Protein AF-A0A6M0ARC6-F1 (afdb_monomer)

Sequence (66 aa):
MPFPDQDLSIILGKHIIYTYENGWQYEYYFKSETEGHYRIFSGHVAGRWVTNRKYHMTNIGHDLIR

Nearest PDB structures (foldseek):
  8a85-assembly3_E  TM=9.754E-01  e=1.210E-05  synthetic construct
  4uu2-assembly1_B  TM=9.112E-01  e=1.438E-04  Enterobacter sp.
  2wsj-assembly1_B  TM=9.567E-01  e=5.724E-04  Lactiplantibacillus plantarum
  2w2a-assembly1_B  TM=9.369E-01  e=8.564E-04  Lactiplantibacillus plantarum
  2w2b-assembly1_B  TM=9.467E-01  e=1.078E-03  Lactiplantibacillus plantarum

Secondary structure (DSSP, 8-state):
-PPPP---TTTTT-EEEEE-TTS-EEEEEEEETTEEEEEE-SSTTTT-EEEEEE----EEETTEE-

Mean predicted aligned error: 2.9 Å

Solvent-accessible surface area (backbone atoms only — not comparable to full-atom values): 3951 Å² total; per-residue (Å²): 130,83,81,53,71,77,70,55,74,92,50,53,69,42,72,48,74,51,67,48,94,88,66,31,29,38,36,42,34,31,71,45,83,48,31,28,31,39,38,26,71,38,61,99,60,43,72,45,67,48,72,76,43,74,58,80,67,46,38,75,46,93,96,38,76,80

Foldseek 3Di:
DDADDFDPVLQAQDWDWDADPVGWIKIKGRPDQFFIWIATCDDDPHGDTDGGDGDHWGDRDPSDID

Structure (mmCIF, N/CA/C/O backbone):
data_AF-A0A6M0ARC6-F1
#
_entry.id   AF-A0A6M0ARC6-F1
#
loop_
_atom_site.group_PDB
_atom_site.id
_atom_site.type_symbol
_atom_site.label_atom_id
_atom_site.label_alt_id
_atom_site.label_comp_id
_atom_site.label_asym_id
_atom_site.label_ent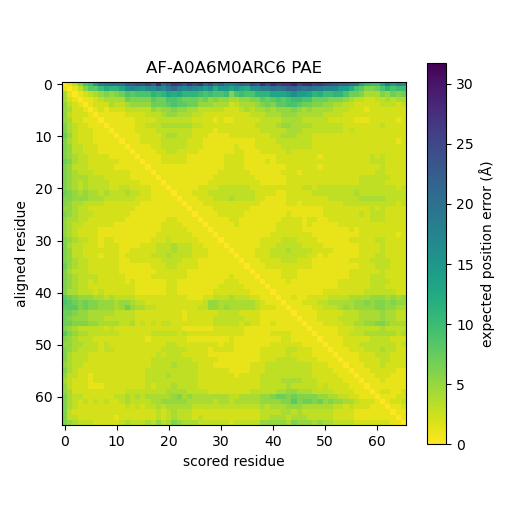ity_id
_atom_site.label_seq_id
_atom_site.pdbx_PDB_ins_code
_atom_site.Cartn_x
_atom_site.Cartn_y
_atom_site.Cartn_z
_atom_site.occupancy
_atom_site.B_iso_or_equiv
_atom_site.auth_seq_id
_atom_site.auth_comp_id
_atom_site.auth_asym_id
_atom_site.auth_atom_id
_atom_site.pdbx_PDB_model_num
ATOM 1 N N . MET A 1 1 ? -30.698 1.338 1.748 1.00 65.12 1 MET A N 1
ATOM 2 C CA . MET A 1 1 ? -29.889 0.180 2.182 1.00 65.12 1 MET A CA 1
ATOM 3 C C . MET A 1 1 ? -29.170 0.583 3.459 1.00 65.12 1 MET A C 1
ATOM 5 O O . MET A 1 1 ? -28.810 1.755 3.536 1.00 65.12 1 MET A O 1
ATOM 9 N N . PRO A 1 2 ? -29.026 -0.295 4.462 1.00 82.62 2 PRO A N 1
ATOM 10 C CA . PRO A 1 2 ? -28.185 0.006 5.618 1.00 82.62 2 PRO A CA 1
ATOM 11 C C . PRO A 1 2 ? -26.736 0.239 5.165 1.00 82.62 2 PRO A C 1
ATOM 13 O O . PRO A 1 2 ? -26.315 -0.300 4.139 1.00 82.62 2 PRO A O 1
ATOM 16 N N . PHE A 1 3 ? -25.999 1.075 5.896 1.00 85.88 3 PHE A N 1
ATOM 17 C CA . PHE A 1 3 ? -24.563 1.219 5.673 1.00 85.88 3 PHE A CA 1
ATOM 18 C C . PHE A 1 3 ? -23.865 -0.117 5.965 1.00 85.88 3 PHE A C 1
ATOM 20 O O . PHE A 1 3 ? -24.289 -0.812 6.891 1.00 85.88 3 PHE A O 1
ATOM 27 N N . PRO A 1 4 ? -22.831 -0.488 5.193 1.00 92.50 4 PRO A N 1
ATOM 28 C CA . PRO A 1 4 ? -22.043 -1.678 5.484 1.00 92.50 4 PRO A CA 1
ATOM 29 C C . PRO A 1 4 ? -21.296 -1.517 6.812 1.00 92.50 4 PRO A C 1
ATOM 31 O O . PRO A 1 4 ? -20.834 -0.419 7.152 1.00 92.50 4 PRO A O 1
ATOM 34 N N . ASP A 1 5 ? -21.145 -2.626 7.534 1.00 93.38 5 ASP A N 1
ATOM 35 C CA . ASP A 1 5 ? -20.286 -2.690 8.713 1.00 93.38 5 ASP A CA 1
ATOM 36 C C . ASP A 1 5 ? -18.852 -2.308 8.330 1.00 93.38 5 ASP A C 1
ATOM 38 O O . ASP A 1 5 ? -18.340 -2.703 7.281 1.00 93.38 5 ASP A O 1
ATOM 42 N N . GLN A 1 6 ? -18.188 -1.523 9.176 1.00 94.81 6 GLN A N 1
ATOM 43 C CA . GLN A 1 6 ? -16.823 -1.048 8.923 1.00 94.81 6 GLN A CA 1
ATOM 44 C C . GLN A 1 6 ? -15.771 -2.088 9.333 1.00 94.81 6 GLN A C 1
ATOM 46 O O . GLN A 1 6 ? -14.768 -1.755 9.956 1.00 94.81 6 GLN A O 1
ATOM 51 N N . ASP A 1 7 ? -16.005 -3.356 8.985 1.00 94.75 7 ASP A N 1
ATOM 52 C CA . ASP A 1 7 ? -14.986 -4.396 9.102 1.00 94.75 7 ASP A CA 1
ATOM 53 C C . ASP A 1 7 ? -13.976 -4.253 7.956 1.00 94.75 7 ASP A C 1
ATOM 55 O O . ASP A 1 7 ? -14.327 -4.309 6.777 1.00 94.75 7 ASP A O 1
ATOM 59 N N . LEU A 1 8 ? -12.713 -4.041 8.314 1.00 96.62 8 LEU A N 1
ATOM 60 C CA . LEU A 1 8 ? -11.595 -3.849 7.390 1.00 96.62 8 LEU A CA 1
ATOM 61 C C . LEU A 1 8 ? -10.658 -5.069 7.351 1.00 96.62 8 LEU A C 1
ATOM 63 O O . LEU A 1 8 ? -9.629 -5.041 6.669 1.00 96.62 8 LEU A O 1
ATOM 67 N N . SER A 1 9 ? -11.005 -6.151 8.056 1.00 95.31 9 SER A N 1
ATOM 68 C CA . SER A 1 9 ? -10.186 -7.361 8.213 1.00 95.31 9 SER A CA 1
ATOM 69 C C . SER A 1 9 ? -9.737 -7.987 6.888 1.00 95.31 9 SER A C 1
ATOM 71 O O . SER A 1 9 ? -8.660 -8.581 6.818 1.00 95.31 9 SER A O 1
ATOM 73 N N . ILE A 1 10 ? -10.509 -7.797 5.815 1.00 95.25 10 ILE A N 1
ATOM 74 C CA . ILE A 1 10 ? -10.193 -8.305 4.477 1.00 95.25 10 ILE A CA 1
ATOM 75 C C . ILE A 1 10 ? -8.868 -7.764 3.912 1.00 95.25 10 ILE A C 1
ATOM 77 O O . ILE A 1 10 ? -8.167 -8.483 3.191 1.00 95.25 10 ILE A O 1
ATOM 81 N N . ILE A 1 11 ? -8.499 -6.522 4.252 1.00 96.44 11 ILE A N 1
ATOM 82 C CA . ILE A 1 11 ? -7.353 -5.823 3.653 1.00 96.44 11 ILE A CA 1
ATOM 83 C C . ILE A 1 11 ? -6.229 -5.506 4.644 1.00 96.44 11 ILE A C 1
ATOM 85 O O . ILE A 1 11 ? -5.076 -5.366 4.232 1.00 96.44 11 ILE A O 1
ATOM 89 N N . LEU A 1 12 ? -6.519 -5.423 5.945 1.00 97.62 12 LEU A N 1
ATOM 90 C CA . LEU A 1 12 ? -5.491 -5.149 6.950 1.00 97.62 12 LEU A CA 1
ATOM 91 C C . LEU A 1 12 ? -4.395 -6.226 6.945 1.00 97.62 12 LEU A C 1
ATOM 93 O O . LEU A 1 12 ? -4.654 -7.424 6.862 1.00 97.62 12 LEU A O 1
ATOM 97 N N . GLY A 1 13 ? -3.141 -5.784 7.001 1.00 97.94 13 GLY A N 1
ATOM 98 C CA . GLY A 1 13 ? -1.953 -6.632 6.921 1.00 97.94 13 GLY A CA 1
ATOM 99 C C . GLY A 1 13 ? -1.630 -7.151 5.516 1.00 97.94 13 GLY A C 1
ATOM 100 O O . GLY A 1 13 ? -0.590 -7.789 5.336 1.00 97.94 13 GLY A O 1
ATOM 101 N N . LYS A 1 14 ? -2.466 -6.891 4.500 1.00 98.19 14 LYS A N 1
ATOM 102 C CA . LYS A 1 14 ? -2.162 -7.305 3.127 1.00 98.19 14 LYS A CA 1
ATOM 103 C C . LYS A 1 14 ? -1.005 -6.492 2.560 1.00 98.19 14 LYS A C 1
ATOM 105 O O . LYS A 1 14 ? -0.872 -5.288 2.790 1.00 98.19 14 LYS A O 1
ATOM 110 N N . HIS A 1 15 ? -0.193 -7.182 1.772 1.00 98.38 15 HIS A N 1
ATOM 111 C CA . HIS A 1 15 ? 0.891 -6.619 0.989 1.00 98.38 15 HIS A CA 1
ATOM 112 C C . HIS A 1 15 ? 0.647 -6.962 -0.478 1.00 98.38 15 HIS A C 1
ATOM 114 O O . HIS A 1 15 ? 0.561 -8.141 -0.825 1.00 98.38 15 HIS A O 1
ATOM 120 N N . ILE A 1 16 ? 0.487 -5.942 -1.317 1.00 98.25 16 ILE A N 1
ATOM 121 C CA . ILE A 1 16 ? 0.141 -6.104 -2.728 1.00 98.25 16 ILE A CA 1
ATOM 122 C C . ILE A 1 16 ? 1.159 -5.410 -3.620 1.00 98.25 16 ILE A C 1
ATOM 124 O O . ILE A 1 16 ? 1.636 -4.319 -3.315 1.00 98.25 16 ILE A O 1
ATOM 128 N N . ILE A 1 17 ? 1.436 -6.036 -4.758 1.00 98.50 17 ILE A N 1
ATOM 129 C CA . ILE A 1 17 ? 2.156 -5.433 -5.874 1.00 98.50 17 ILE A CA 1
ATOM 130 C C . ILE A 1 17 ? 1.204 -5.459 -7.059 1.00 98.50 17 ILE A C 1
ATOM 132 O O . ILE A 1 17 ? 0.628 -6.502 -7.368 1.00 98.50 17 ILE A O 1
ATOM 136 N N . TYR A 1 18 ? 1.013 -4.312 -7.697 1.00 98.31 18 TYR A N 1
ATOM 137 C CA . TYR A 1 18 ? 0.087 -4.171 -8.810 1.00 98.31 18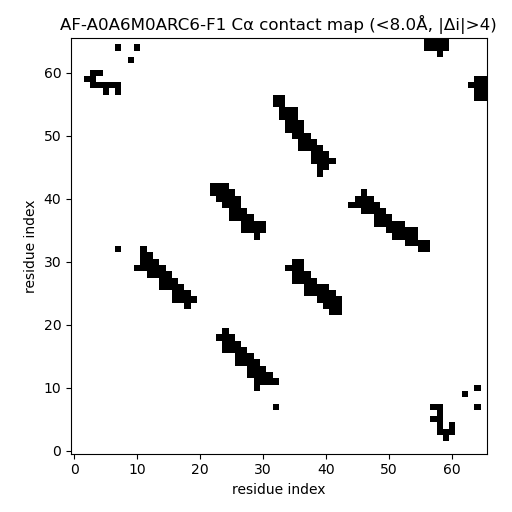 TYR A CA 1
ATOM 138 C C . TYR A 1 18 ? 0.693 -3.305 -9.909 1.00 98.31 18 TYR A C 1
ATOM 140 O O . TYR A 1 18 ? 1.471 -2.382 -9.655 1.00 98.31 18 TYR A O 1
ATOM 148 N N . THR A 1 19 ? 0.329 -3.629 -11.144 1.00 98.50 19 THR A N 1
ATOM 149 C CA . THR A 1 19 ? 0.769 -2.917 -12.341 1.00 98.50 19 THR A CA 1
ATOM 150 C C . THR A 1 19 ? -0.452 -2.291 -12.992 1.00 98.50 19 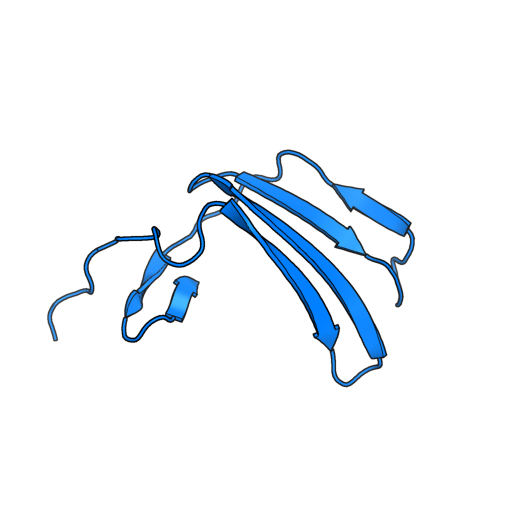THR A C 1
ATOM 152 O O . THR A 1 19 ? -1.403 -2.991 -13.334 1.00 98.50 19 THR A O 1
ATOM 155 N N . TYR A 1 20 ? -0.433 -0.970 -13.143 1.00 98.19 20 TYR A N 1
ATOM 156 C CA . TYR A 1 20 ? -1.433 -0.251 -13.923 1.00 98.19 20 TYR A CA 1
ATOM 157 C C . TYR A 1 20 ? -1.321 -0.613 -15.409 1.00 98.19 20 TYR A C 1
ATOM 159 O O . TYR A 1 20 ? -0.255 -0.997 -15.888 1.00 98.19 20 TYR A O 1
ATOM 167 N N . GLU A 1 21 ? -2.398 -0.411 -16.166 1.00 98.38 21 GLU A N 1
ATOM 168 C CA . GLU A 1 21 ? -2.426 -0.661 -17.616 1.00 98.38 21 GLU A CA 1
ATOM 169 C C . GLU A 1 21 ? -1.352 0.136 -18.382 1.00 98.38 21 GLU A C 1
ATOM 171 O O . GLU A 1 21 ? -0.782 -0.350 -19.353 1.00 98.38 21 GLU A O 1
ATOM 176 N N . ASN A 1 22 ? -0.988 1.325 -17.892 1.00 97.56 22 ASN A N 1
ATOM 177 C CA . ASN A 1 22 ? 0.092 2.145 -18.452 1.00 97.56 22 ASN A CA 1
ATOM 178 C C . ASN A 1 22 ? 1.517 1.642 -18.115 1.00 97.56 22 ASN A C 1
ATOM 180 O O . ASN A 1 22 ? 2.496 2.343 -18.375 1.00 97.56 22 ASN A O 1
ATOM 184 N N . GLY A 1 23 ? 1.646 0.460 -17.506 1.00 97.75 23 GLY A N 1
ATOM 185 C CA . GLY A 1 23 ? 2.917 -0.187 -17.179 1.00 97.75 23 GLY A CA 1
ATOM 186 C C . GLY A 1 23 ? 3.573 0.285 -15.879 1.00 97.75 23 GLY A C 1
ATOM 187 O O . GLY A 1 23 ? 4.663 -0.186 -15.543 1.00 97.75 23 GLY A O 1
ATOM 188 N N . TRP A 1 24 ? 2.954 1.202 -15.129 1.00 98.44 24 TRP A N 1
ATOM 189 C CA . TRP A 1 24 ? 3.511 1.653 -13.855 1.00 98.44 24 TRP A CA 1
ATOM 190 C C . TRP A 1 24 ? 3.249 0.631 -12.752 1.00 98.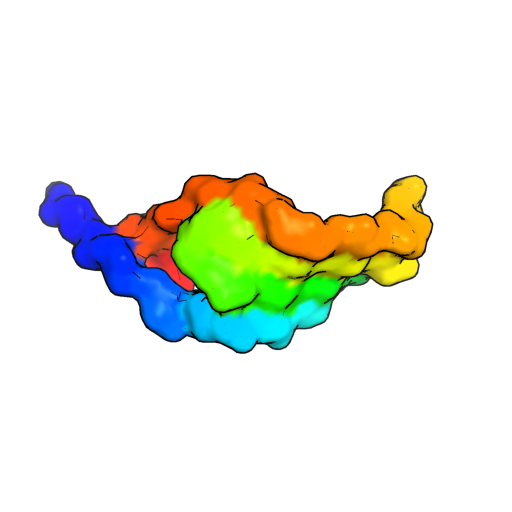44 24 TRP A C 1
ATOM 192 O O . TRP A 1 24 ? 2.107 0.236 -12.522 1.00 98.44 24 TRP A O 1
ATOM 202 N N . GLN A 1 25 ? 4.299 0.236 -12.041 1.00 98.56 25 GLN A N 1
ATOM 203 C CA . GLN A 1 25 ? 4.234 -0.786 -11.008 1.00 98.56 25 GLN A CA 1
ATOM 204 C C . GLN A 1 25 ? 4.416 -0.175 -9.621 1.00 98.56 25 GLN A C 1
ATOM 206 O O . GLN A 1 25 ? 5.336 0.609 -9.372 1.00 98.56 25 GLN A O 1
ATOM 211 N N . TYR A 1 26 ? 3.509 -0.544 -8.725 1.00 98.62 26 TYR A N 1
ATOM 212 C CA . TYR A 1 26 ? 3.403 -0.032 -7.368 1.00 98.62 26 TYR A CA 1
ATOM 213 C C . TYR A 1 26 ? 3.342 -1.193 -6.375 1.00 98.62 26 TYR A C 1
ATOM 215 O O . TYR A 1 26 ? 2.909 -2.298 -6.696 1.00 98.62 26 TYR A O 1
ATOM 223 N N . GLU A 1 27 ? 3.761 -0.908 -5.152 1.00 98.56 27 GLU A N 1
ATOM 224 C CA . GLU A 1 27 ? 3.689 -1.774 -3.982 1.00 98.56 27 GLU A CA 1
ATOM 225 C C . GLU A 1 27 ? 2.943 -1.036 -2.877 1.00 98.56 27 GLU A C 1
ATOM 227 O O . GLU A 1 27 ? 3.199 0.152 -2.652 1.00 98.56 27 GLU A O 1
ATOM 232 N N . TYR A 1 28 ? 2.056 -1.729 -2.169 1.00 98.50 28 TYR A N 1
ATOM 233 C CA . TYR A 1 28 ? 1.354 -1.175 -1.017 1.00 98.50 28 TYR A CA 1
ATOM 234 C C . TYR A 1 28 ? 1.224 -2.204 0.107 1.00 98.50 28 TYR A C 1
ATOM 236 O O . TYR A 1 28 ? 0.838 -3.349 -0.122 1.00 98.50 28 TYR A O 1
ATOM 244 N N . TYR A 1 29 ? 1.502 -1.773 1.336 1.00 98.69 29 TYR A N 1
ATOM 245 C CA . TYR A 1 29 ? 1.290 -2.527 2.568 1.00 98.69 29 TYR A CA 1
ATOM 246 C C . TYR A 1 29 ? 0.301 -1.798 3.487 1.00 98.69 29 TYR A C 1
ATOM 248 O O . TYR A 1 29 ? 0.546 -0.666 3.923 1.00 98.69 29 TYR A O 1
ATOM 256 N N . PHE A 1 30 ? -0.808 -2.465 3.809 1.00 98.31 30 PHE A N 1
ATOM 257 C CA . PHE A 1 30 ? -1.875 -1.953 4.671 1.00 98.31 30 PHE A CA 1
ATOM 258 C C . PHE A 1 30 ? -1.571 -2.263 6.141 1.00 98.31 30 PHE A C 1
ATOM 260 O O . PHE A 1 30 ? -2.039 -3.252 6.698 1.00 98.31 30 PHE A O 1
ATOM 267 N N . LYS A 1 31 ? -0.746 -1.430 6.779 1.00 98.06 31 LYS A N 1
ATOM 268 C CA . LYS A 1 31 ? -0.219 -1.673 8.134 1.00 98.06 31 LYS A CA 1
ATOM 269 C C . LYS A 1 31 ? -1.297 -1.680 9.228 1.00 98.06 31 LYS A C 1
ATOM 271 O O . LYS A 1 31 ? -1.225 -2.501 10.135 1.00 98.06 31 LYS A O 1
ATOM 276 N N . SER A 1 32 ? -2.232 -0.735 9.195 1.00 97.81 32 SER A N 1
ATOM 277 C CA . SER A 1 32 ? -3.337 -0.607 10.159 1.00 97.81 32 SER A CA 1
ATOM 278 C C . SER A 1 32 ? -4.483 0.189 9.541 1.00 97.81 32 SER A C 1
ATOM 280 O O . SER A 1 32 ? -4.312 0.740 8.466 1.00 97.81 32 SER A O 1
ATOM 282 N N . GLU A 1 33 ? -5.616 0.337 10.227 1.00 97.38 33 GLU A N 1
ATOM 283 C CA . GLU A 1 33 ? -6.794 1.070 9.718 1.00 97.38 33 GLU A CA 1
ATOM 284 C C . GLU A 1 33 ? -6.529 2.528 9.310 1.00 97.38 33 GLU A C 1
ATOM 286 O O . GLU A 1 33 ? -7.312 3.119 8.572 1.00 97.38 33 GLU A O 1
ATOM 291 N N . THR A 1 34 ? -5.432 3.125 9.786 1.00 97.75 34 THR A N 1
ATOM 292 C CA . THR A 1 34 ? -5.112 4.540 9.544 1.00 97.75 34 THR A CA 1
ATOM 293 C C . THR A 1 34 ? -3.731 4.763 8.936 1.00 97.75 34 THR A C 1
ATOM 295 O O . THR A 1 34 ? -3.348 5.915 8.725 1.00 97.75 34 THR A O 1
ATOM 298 N N . GLU A 1 35 ? -2.956 3.704 8.677 1.00 98.31 35 GLU A N 1
ATOM 299 C CA . GLU A 1 35 ? -1.578 3.808 8.188 1.00 98.31 35 GLU A CA 1
ATOM 300 C C . GLU A 1 35 ? -1.214 2.751 7.146 1.00 98.31 35 GLU A C 1
ATOM 302 O O . GLU A 1 35 ? -1.614 1.588 7.219 1.00 98.31 35 GLU A O 1
ATOM 307 N N . GLY A 1 36 ? -0.357 3.149 6.203 1.00 98.31 36 GLY A N 1
ATOM 308 C CA . GLY A 1 36 ? 0.195 2.255 5.190 1.00 98.31 36 GLY A CA 1
ATOM 309 C C . GLY A 1 36 ? 1.548 2.702 4.676 1.00 98.31 36 GLY A C 1
ATOM 310 O O . GLY A 1 36 ? 1.998 3.834 4.904 1.00 98.31 36 GLY A O 1
ATOM 311 N N . HIS A 1 37 ? 2.232 1.764 4.034 1.00 98.62 37 HIS A N 1
ATOM 312 C CA . HIS A 1 37 ? 3.531 1.963 3.400 1.00 98.62 37 HIS A CA 1
ATOM 313 C C . HIS A 1 37 ? 3.378 1.698 1.905 1.00 98.62 37 HIS A C 1
ATOM 315 O O . HIS A 1 37 ? 2.633 0.800 1.524 1.00 98.62 37 HIS A O 1
ATOM 321 N N . TYR A 1 38 ? 4.064 2.460 1.058 1.00 98.38 38 TYR A N 1
ATOM 322 C CA . TYR A 1 38 ? 4.046 2.211 -0.382 1.00 98.38 38 TYR A CA 1
ATOM 323 C C . TYR A 1 38 ? 5.391 2.494 -1.037 1.00 98.38 38 TYR A C 1
ATOM 325 O O . TYR A 1 38 ? 6.142 3.372 -0.598 1.00 98.38 38 TYR A O 1
ATOM 333 N N . ARG A 1 39 ? 5.656 1.787 -2.136 1.00 98.69 39 ARG A N 1
ATOM 334 C CA . ARG A 1 39 ? 6.806 2.005 -3.018 1.00 98.69 39 ARG A CA 1
ATOM 335 C C . ARG A 1 39 ? 6.352 2.045 -4.469 1.00 98.69 39 ARG A C 1
ATOM 337 O O . ARG A 1 39 ? 5.426 1.350 -4.869 1.00 98.69 39 ARG A O 1
ATOM 344 N N . ILE A 1 40 ? 7.021 2.878 -5.254 1.00 98.56 40 ILE A N 1
ATOM 345 C CA . ILE A 1 40 ? 6.782 3.033 -6.685 1.00 98.56 40 ILE A CA 1
ATOM 346 C C . ILE A 1 40 ? 7.987 2.458 -7.424 1.00 98.56 40 ILE A C 1
ATOM 348 O O . ILE A 1 40 ? 9.089 2.997 -7.320 1.00 98.56 40 ILE A O 1
ATOM 352 N N . PHE A 1 41 ? 7.792 1.355 -8.144 1.00 98.38 41 PHE A N 1
ATOM 353 C CA . PHE A 1 41 ? 8.865 0.668 -8.865 1.00 98.38 41 PHE A CA 1
ATOM 354 C C . PHE A 1 41 ? 9.148 1.296 -10.232 1.00 98.38 41 PHE A C 1
ATOM 356 O O . PHE A 1 41 ? 10.309 1.427 -10.608 1.00 98.38 41 PHE A O 1
ATOM 363 N N . SER A 1 42 ? 8.112 1.707 -10.968 1.00 97.62 42 SER A N 1
ATOM 364 C CA . SER A 1 42 ? 8.239 2.290 -12.311 1.00 97.62 42 SER A CA 1
ATOM 365 C C . SER A 1 42 ? 7.252 3.442 -12.541 1.00 97.62 42 SER A C 1
ATOM 367 O O . SER A 1 42 ? 6.317 3.644 -11.767 1.00 97.62 42 SER A O 1
ATOM 369 N N . GLY A 1 43 ? 7.473 4.219 -13.606 1.00 96.50 43 GLY A N 1
ATOM 370 C CA . GLY A 1 43 ? 6.663 5.388 -13.959 1.00 96.50 43 GLY A CA 1
ATOM 371 C C . GLY A 1 43 ? 7.327 6.717 -13.600 1.00 96.50 43 GLY A C 1
ATOM 372 O O . GLY A 1 43 ? 8.529 6.785 -13.358 1.00 96.50 43 GLY A O 1
ATOM 373 N N . HIS A 1 44 ? 6.536 7.791 -13.573 1.00 96.94 44 HIS A N 1
ATOM 374 C CA . HIS A 1 44 ? 7.053 9.162 -13.460 1.00 96.94 44 HIS A CA 1
ATOM 375 C C . HIS A 1 44 ? 7.842 9.431 -12.166 1.00 96.94 44 HIS A C 1
ATOM 377 O O . HIS A 1 44 ? 8.772 10.229 -12.156 1.00 96.94 44 HIS A O 1
ATOM 383 N N . VAL A 1 45 ? 7.483 8.756 -11.074 1.00 98.00 45 VAL A N 1
ATOM 384 C CA . VAL A 1 45 ? 8.088 8.938 -9.742 1.00 98.00 45 VAL A CA 1
ATOM 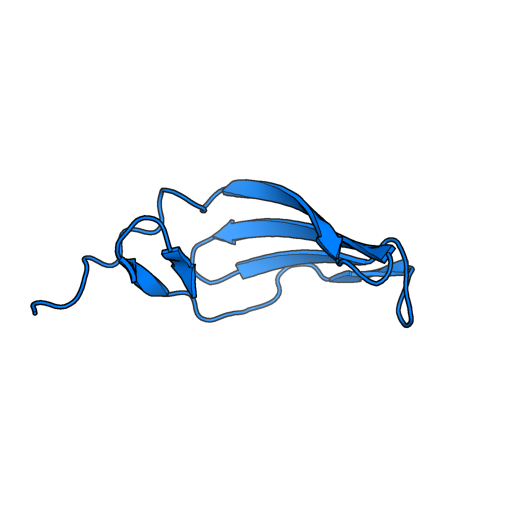385 C C . VAL A 1 45 ? 8.697 7.636 -9.210 1.00 98.00 45 VAL A C 1
ATOM 387 O O . VAL A 1 45 ? 8.645 7.356 -8.010 1.00 98.00 45 VAL A O 1
ATOM 390 N N . ALA A 1 46 ? 9.246 6.819 -10.114 1.00 97.88 46 ALA A N 1
ATOM 391 C CA . ALA A 1 46 ? 9.947 5.584 -9.776 1.00 97.88 46 ALA A CA 1
ATOM 392 C C . ALA A 1 46 ? 11.041 5.819 -8.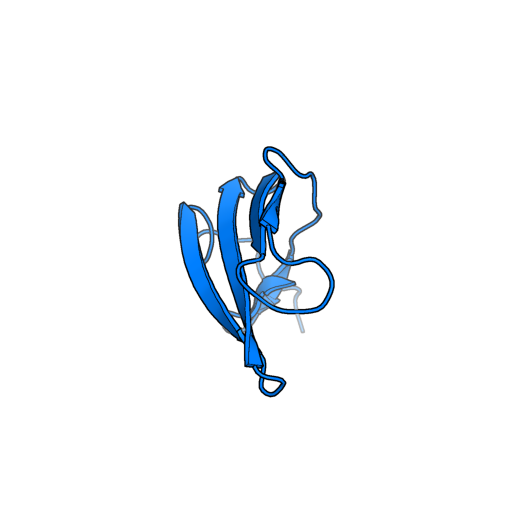716 1.00 97.88 46 ALA A C 1
ATOM 394 O O . ALA A 1 46 ? 11.741 6.830 -8.733 1.00 97.88 46 ALA A O 1
ATOM 395 N N . GLY A 1 47 ? 11.171 4.888 -7.771 1.00 97.50 47 GLY A N 1
ATOM 396 C CA . GLY A 1 47 ? 12.090 4.981 -6.634 1.00 97.50 47 GLY A CA 1
ATOM 397 C C . GLY A 1 47 ? 11.500 5.670 -5.399 1.00 97.50 47 GLY A C 1
ATOM 398 O O . GLY A 1 47 ? 12.053 5.531 -4.308 1.00 97.50 47 GLY A O 1
ATOM 399 N N . ARG A 1 48 ? 10.354 6.360 -5.512 1.00 98.50 48 ARG A N 1
ATOM 400 C CA . ARG A 1 48 ? 9.665 6.923 -4.342 1.00 98.50 48 ARG A CA 1
ATOM 401 C C . ARG A 1 48 ? 9.191 5.803 -3.413 1.00 98.50 48 ARG A C 1
ATOM 403 O O . ARG A 1 48 ? 8.470 4.899 -3.828 1.00 98.50 48 ARG A O 1
ATOM 410 N N . TRP A 1 49 ? 9.522 5.936 -2.134 1.00 98.38 49 TRP A N 1
ATOM 411 C CA . TRP A 1 49 ? 9.068 5.077 -1.042 1.00 98.38 49 TRP A CA 1
ATOM 412 C C . TRP A 1 49 ? 8.550 5.953 0.097 1.00 98.38 49 TRP A C 1
ATOM 414 O O . TRP A 1 49 ? 9.173 6.960 0.437 1.00 98.38 49 TRP A O 1
ATOM 424 N N . VAL A 1 50 ? 7.429 5.576 0.710 1.00 98.56 50 VAL A N 1
ATOM 425 C CA . VAL A 1 50 ? 6.869 6.273 1.873 1.00 98.56 50 VAL A CA 1
ATOM 426 C C . VAL A 1 50 ? 6.403 5.268 2.920 1.00 98.56 50 VAL A C 1
ATOM 428 O O . VAL A 1 50 ? 5.620 4.369 2.628 1.00 98.56 50 VAL A O 1
ATOM 431 N N . THR A 1 51 ? 6.828 5.473 4.165 1.00 98.31 51 THR A N 1
ATOM 432 C CA . THR A 1 51 ? 6.357 4.736 5.349 1.00 98.31 51 THR A CA 1
ATOM 433 C C . THR A 1 51 ? 5.451 5.591 6.226 1.00 98.31 51 THR A C 1
ATOM 435 O O . THR A 1 51 ? 5.596 6.810 6.277 1.00 98.31 51 THR A O 1
ATOM 438 N N . ASN A 1 52 ? 4.574 4.929 6.984 1.00 98.06 52 ASN A N 1
ATOM 439 C CA . ASN A 1 52 ? 3.669 5.524 7.976 1.00 98.06 52 ASN A CA 1
ATOM 440 C C . ASN A 1 52 ? 2.796 6.655 7.398 1.00 98.06 52 ASN A C 1
ATOM 442 O O . ASN A 1 52 ? 2.536 7.666 8.052 1.00 98.06 52 ASN A O 1
ATOM 446 N N . ARG A 1 53 ? 2.346 6.499 6.147 1.00 98.06 53 ARG A N 1
ATOM 447 C CA . ARG A 1 53 ? 1.433 7.451 5.516 1.00 98.06 53 ARG A CA 1
ATOM 448 C C . ARG A 1 53 ? 0.046 7.285 6.130 1.00 98.06 53 ARG A C 1
ATOM 450 O O . ARG A 1 53 ? -0.517 6.198 6.060 1.00 98.06 53 ARG A O 1
ATOM 457 N N . LYS A 1 54 ? -0.499 8.372 6.681 1.00 98.31 54 LYS A N 1
ATOM 458 C CA . LYS A 1 54 ? -1.891 8.431 7.142 1.00 98.31 54 LYS A CA 1
ATOM 459 C C . LYS A 1 54 ? -2.873 8.414 5.970 1.00 98.31 54 LYS A C 1
ATOM 461 O O . LYS A 1 54 ? -2.615 9.066 4.953 1.00 98.31 54 LYS A O 1
ATOM 466 N N . TYR A 1 55 ? -3.990 7.716 6.143 1.00 97.19 55 TYR A N 1
ATOM 467 C CA . TYR A 1 55 ? -5.126 7.699 5.220 1.00 97.19 55 TYR A CA 1
ATOM 468 C C . TYR A 1 55 ? -6.451 7.531 5.972 1.00 97.19 55 TYR A C 1
ATOM 470 O O . TYR A 1 55 ? -6.466 7.281 7.177 1.00 97.19 55 TYR A O 1
ATOM 478 N N . HIS A 1 56 ? -7.552 7.664 5.236 1.00 97.44 56 HIS A N 1
ATOM 479 C CA . HIS A 1 56 ? -8.890 7.288 5.677 1.00 97.44 56 HIS A CA 1
ATOM 480 C C . HIS A 1 56 ? -9.336 6.099 4.840 1.00 97.44 56 HIS A C 1
ATOM 482 O O . HIS A 1 56 ? -9.183 6.147 3.622 1.00 97.44 56 HIS A O 1
ATOM 488 N N . MET A 1 57 ? -9.841 5.060 5.498 1.00 96.12 57 MET A N 1
ATOM 489 C CA . MET A 1 57 ? -10.272 3.827 4.856 1.00 96.12 57 MET A CA 1
ATOM 490 C C . MET A 1 57 ? -11.677 3.473 5.329 1.00 96.12 57 MET A C 1
ATOM 492 O O . MET A 1 57 ? -11.993 3.627 6.508 1.00 96.12 57 MET A O 1
ATOM 496 N N . THR A 1 58 ? -12.516 3.033 4.402 1.00 96.38 58 THR A N 1
ATOM 497 C CA . THR A 1 58 ? -13.928 2.726 4.635 1.00 96.38 58 THR A CA 1
ATOM 498 C C . THR A 1 58 ? -14.333 1.471 3.879 1.00 96.38 58 THR A C 1
ATOM 500 O O . THR A 1 58 ? -13.939 1.272 2.728 1.00 96.38 58 THR A O 1
ATOM 503 N N . ASN A 1 59 ? -15.141 0.627 4.517 1.00 95.69 59 ASN A N 1
ATOM 504 C CA . ASN A 1 59 ? -15.790 -0.492 3.843 1.00 95.69 59 ASN A CA 1
ATOM 505 C C . ASN A 1 59 ? -17.030 0.038 3.111 1.00 95.69 59 ASN A C 1
ATOM 507 O O . ASN A 1 59 ? -17.861 0.720 3.721 1.00 95.69 59 ASN A O 1
ATOM 511 N N . ILE A 1 60 ? -17.145 -0.251 1.812 1.00 95.25 60 ILE A N 1
ATOM 512 C CA . ILE A 1 60 ? -18.290 0.157 0.978 1.00 95.25 60 ILE A CA 1
ATOM 513 C C . ILE A 1 60 ? -19.189 -1.026 0.567 1.00 95.25 60 ILE A C 1
ATOM 515 O O . ILE A 1 60 ? -20.129 -0.848 -0.207 1.00 95.25 60 ILE A O 1
ATOM 519 N N . GLY A 1 61 ? -18.951 -2.206 1.141 1.00 93.88 61 GLY A N 1
ATOM 520 C CA . GLY A 1 61 ? -19.683 -3.450 0.918 1.00 93.88 61 GLY A CA 1
ATOM 521 C C . GLY A 1 61 ? -19.087 -4.310 -0.197 1.00 93.88 61 GLY A C 1
ATOM 522 O O . GLY A 1 61 ? -18.294 -3.840 -1.006 1.00 93.88 61 GLY A O 1
ATOM 523 N N . HIS A 1 62 ? -19.501 -5.581 -0.251 1.00 92.88 62 HIS A N 1
ATOM 524 C CA . HIS A 1 62 ? -19.098 -6.543 -1.291 1.00 92.88 62 HIS A CA 1
ATOM 525 C C . HIS A 1 62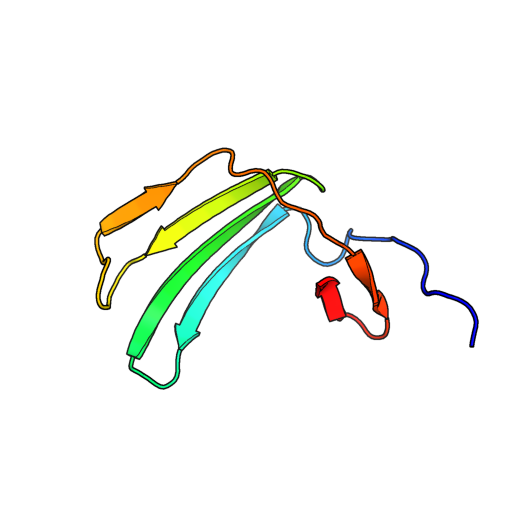 ? -17.578 -6.663 -1.476 1.00 92.88 62 HIS A C 1
ATOM 527 O O . HIS A 1 62 ? -17.088 -6.628 -2.602 1.00 92.88 62 HIS A O 1
ATOM 533 N N . ASP A 1 63 ? -16.837 -6.767 -0.371 1.00 92.62 63 ASP A N 1
ATOM 534 C CA . ASP A 1 63 ? -15.373 -6.894 -0.375 1.00 92.62 63 ASP A CA 1
ATOM 535 C C . ASP A 1 63 ? -14.634 -5.709 -1.031 1.00 92.62 63 ASP A C 1
ATOM 537 O O . ASP A 1 63 ? -13.469 -5.818 -1.416 1.00 92.62 63 ASP A O 1
ATOM 541 N N . LEU A 1 64 ? -15.295 -4.548 -1.133 1.00 94.00 64 LEU A N 1
ATOM 542 C CA . LEU A 1 64 ? -14.720 -3.315 -1.661 1.00 94.00 64 LEU A CA 1
ATOM 543 C C . LEU A 1 64 ? -14.358 -2.344 -0.532 1.00 94.00 64 LEU A C 1
ATOM 545 O O . LEU A 1 64 ? -15.160 -2.052 0.360 1.00 94.00 64 LEU A O 1
ATOM 549 N N . ILE A 1 65 ? -13.149 -1.791 -0.632 1.00 95.31 65 ILE A N 1
ATOM 550 C CA . ILE A 1 65 ? -12.575 -0.834 0.315 1.00 95.31 65 ILE A CA 1
ATOM 551 C C . ILE A 1 65 ? 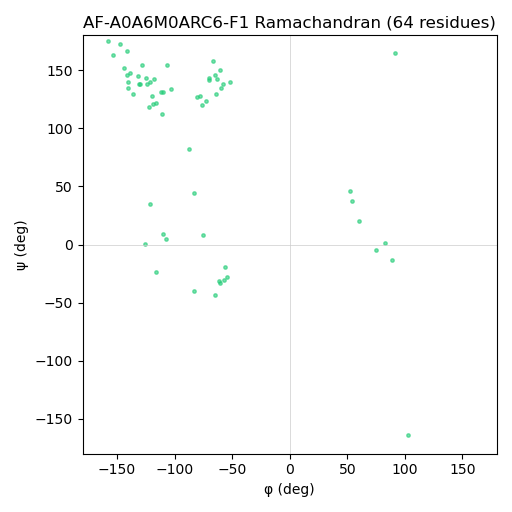-12.237 0.469 -0.418 1.00 95.31 65 ILE A C 1
ATOM 553 O O . ILE A 1 65 ? -11.747 0.436 -1.549 1.00 95.31 65 ILE A O 1
ATOM 557 N N . ARG A 1 66 ? -12.496 1.608 0.231 1.00 93.00 66 ARG A N 1
ATOM 558 C CA . ARG A 1 66 ? -12.213 2.957 -0.274 1.00 93.00 66 ARG A CA 1
ATOM 559 C C . ARG A 1 66 ? -11.343 3.749 0.685 1.00 93.00 66 ARG A C 1
ATOM 561 O O . ARG A 1 66 ? -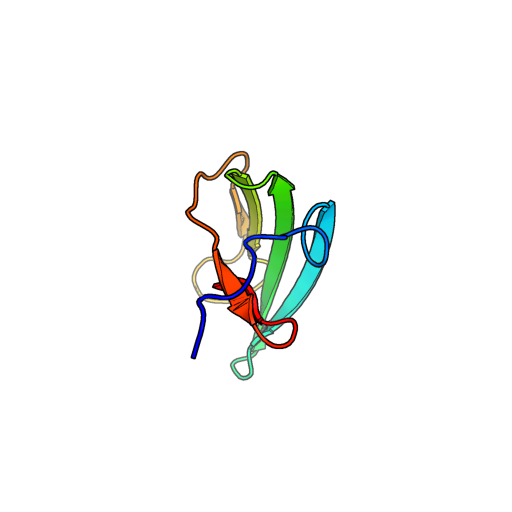11.692 3.762 1.887 1.00 93.00 66 ARG A O 1
#

Radius of gyration: 13.62 Å; Cα contacts (8 Å, |Δi|>4): 120; chains: 1; bounding box: 42×18×29 Å

pLDDT: mean 96.25, std 4.77, range [65.12, 98.69]